Protein AF-A0AAX1U203-F1 (afdb_monomer_lite)

Foldseek 3Di:
DVVLCPVVVVVLQAKKWKDFVVGPVFTQIDHNLCVLLLLLQVLQPGKMWIATPPPRATQFIDNRSHTDDGPPPDDPVPDDPSRVVSRVVSVVSSVVSCVVQPNQHDHDPSSLVRCCVPPNPVSSVVSVVVSVVVVVVVVVVVVVVVVVVVD

Sequence (151 aa):
MEEDFKWLDRYLKTHYTGFVVNNYDVGCHLYLKDINNFIQNVGRYANVIIVRNEDGDTLLNTCGTYIDRIWPEISWGSRTNETMQDANYIANELCKLREEEGYFPDPLPKVKRFMKQVFGQEVVVQNDEFLKCVREEELEEDMQIGRDLSV

Secondary structure (DSSP, 8-state):
-TTTTHHHHHHHTS-EEEEETTEEEEEEEE-GGGHHHHHHHHTTTS-EEEEETTT--EEEEEETTEEEEESS---GGG--HHHHHHHHHHHHHHHHHHHHH-SSPPPPHHHHHHHHHHH-HHHHHHHHHHHHHHHHHHHHHHHHHHHHTT-

Radius of gyration: 17.88 Å; chains: 1; bounding box: 44×27×59 Å

pLDDT: mean 90.41, std 10.57, range [50.5, 98.69]

Structure (mmCIF, N/CA/C/O backbone):
data_AF-A0AAX1U203-F1
#
_entry.id   AF-A0AAX1U203-F1
#
loop_
_atom_site.group_PDB
_atom_site.id
_atom_site.type_symbol
_atom_site.label_atom_id
_atom_site.label_alt_id
_atom_site.label_comp_id
_atom_site.label_asym_id
_atom_site.label_entity_id
_atom_site.label_seq_id
_atom_site.pdbx_PDB_ins_code
_atom_site.Cartn_x
_atom_site.Cartn_y
_atom_site.Cartn_z
_atom_site.occupancy
_atom_site.B_iso_or_equiv
_atom_site.auth_seq_id
_atom_site.auth_comp_id
_atom_site.auth_asym_id
_atom_site.auth_atom_id
_atom_site.pdbx_PDB_model_num
ATOM 1 N N . MET A 1 1 ? 25.461 10.484 -8.673 1.00 50.50 1 MET A N 1
ATOM 2 C CA . MET A 1 1 ? 24.629 10.048 -7.534 1.00 50.50 1 MET A CA 1
ATOM 3 C C . MET A 1 1 ? 23.301 10.791 -7.480 1.00 50.50 1 MET A C 1
ATOM 5 O O . MET A 1 1 ? 22.283 10.131 -7.551 1.00 50.50 1 MET A O 1
ATOM 9 N N . GLU A 1 2 ? 23.265 12.128 -7.405 1.00 52.78 2 GLU A N 1
ATOM 10 C CA . GLU A 1 2 ? 21.989 12.881 -7.334 1.00 52.78 2 GLU A CA 1
ATOM 11 C C . GLU A 1 2 ? 21.264 13.011 -8.695 1.00 52.78 2 GLU A C 1
ATOM 13 O O . GLU A 1 2 ? 20.050 13.176 -8.751 1.00 52.78 2 GLU A O 1
ATOM 18 N N . GLU A 1 3 ? 21.982 12.894 -9.819 1.00 56.94 3 GLU A N 1
ATOM 19 C CA . GLU A 1 3 ? 21.360 12.894 -11.155 1.00 56.94 3 GLU A CA 1
ATOM 20 C C . GLU A 1 3 ? 20.763 11.542 -11.561 1.00 56.94 3 GLU A C 1
ATOM 22 O O . GLU A 1 3 ? 19.813 11.515 -12.345 1.00 56.94 3 GLU A O 1
ATOM 27 N N . ASP A 1 4 ? 21.271 10.446 -10.991 1.00 63.31 4 ASP A N 1
ATOM 28 C CA . ASP A 1 4 ? 20.948 9.077 -11.408 1.00 63.31 4 ASP A CA 1
ATOM 29 C C . ASP A 1 4 ? 19.514 8.675 -11.012 1.00 63.31 4 ASP A C 1
ATOM 31 O O . ASP A 1 4 ? 18.882 7.875 -11.696 1.00 63.31 4 ASP A O 1
ATOM 35 N N . PHE A 1 5 ? 18.948 9.311 -9.979 1.00 77.94 5 PHE A N 1
ATOM 36 C CA . PHE A 1 5 ? 17.595 9.031 -9.478 1.00 77.94 5 PHE A CA 1
ATOM 37 C C . PHE A 1 5 ? 16.528 10.033 -9.936 1.00 77.94 5 PHE A C 1
ATOM 39 O O . PHE A 1 5 ? 15.346 9.828 -9.667 1.00 77.94 5 PHE A O 1
ATOM 46 N N . LYS A 1 6 ? 16.885 11.072 -10.710 1.00 82.56 6 LYS A N 1
ATOM 47 C CA . LYS A 1 6 ? 15.912 12.077 -11.198 1.00 82.56 6 LYS A CA 1
ATOM 48 C C . LYS A 1 6 ? 14.757 11.453 -11.983 1.00 82.56 6 LYS A C 1
ATOM 50 O O . LYS A 1 6 ? 13.681 12.044 -12.080 1.00 82.56 6 LYS A O 1
ATOM 55 N N . TRP A 1 7 ? 14.984 10.308 -12.624 1.00 87.69 7 TRP A N 1
ATOM 56 C CA . TRP A 1 7 ? 13.925 9.591 -13.326 1.00 87.69 7 TRP A CA 1
ATOM 57 C C . TRP A 1 7 ? 13.026 8.809 -12.361 1.00 87.69 7 TRP A C 1
ATOM 59 O O . TRP A 1 7 ? 11.820 8.825 -12.575 1.00 87.69 7 TRP A O 1
ATOM 69 N N . LEU A 1 8 ? 13.570 8.221 -11.289 1.00 88.62 8 LEU A N 1
ATOM 70 C CA . LEU A 1 8 ? 12.801 7.544 -10.240 1.00 88.62 8 LEU A CA 1
ATOM 71 C C . LEU A 1 8 ? 11.948 8.527 -9.444 1.00 88.62 8 LEU A C 1
ATOM 73 O O . LEU A 1 8 ? 10.781 8.255 -9.187 1.00 88.62 8 LEU A O 1
ATOM 77 N N . ASP A 1 9 ? 12.463 9.724 -9.172 1.00 89.44 9 ASP A N 1
ATOM 78 C CA . ASP A 1 9 ? 11.661 10.819 -8.623 1.00 89.44 9 ASP A CA 1
ATOM 79 C C . ASP A 1 9 ? 10.446 11.137 -9.504 1.00 89.44 9 ASP A C 1
ATOM 81 O O . ASP A 1 9 ? 9.341 11.365 -9.010 1.00 89.44 9 ASP A O 1
ATOM 85 N N . ARG A 1 10 ? 10.637 11.178 -10.830 1.00 88.75 10 ARG A N 1
ATOM 86 C CA . ARG A 1 10 ? 9.541 11.414 -11.783 1.00 88.75 10 ARG A CA 1
ATOM 87 C C . ARG A 1 10 ? 8.585 10.229 -11.840 1.00 88.75 10 ARG A C 1
ATOM 89 O O . ARG A 1 10 ? 7.382 10.448 -11.819 1.00 88.75 10 ARG A O 1
ATOM 96 N N . TYR A 1 11 ? 9.122 9.014 -11.870 1.00 88.12 11 TYR A N 1
ATOM 97 C CA . TYR A 1 11 ? 8.372 7.761 -11.840 1.00 88.12 11 TYR A CA 1
ATOM 98 C C . TYR A 1 11 ? 7.464 7.686 -10.605 1.00 88.12 11 TYR A C 1
ATOM 100 O O . TYR A 1 11 ? 6.292 7.317 -10.704 1.00 88.12 11 TYR A O 1
ATOM 108 N N . LEU A 1 12 ? 7.975 8.112 -9.446 1.00 92.50 12 LEU A N 1
ATOM 109 C CA . LEU A 1 12 ? 7.241 8.088 -8.189 1.00 92.50 12 LEU A CA 1
ATOM 110 C C . LEU A 1 12 ? 6.186 9.201 -8.076 1.00 92.50 12 LEU A C 1
ATOM 112 O O . LEU A 1 12 ? 5.140 8.983 -7.465 1.00 92.50 12 LEU A O 1
ATOM 116 N N . LYS A 1 13 ? 6.400 10.355 -8.724 1.00 89.12 13 LYS A N 1
ATOM 117 C CA . LYS A 1 13 ? 5.474 11.510 -8.784 1.00 89.12 13 LYS A CA 1
ATOM 118 C C . LYS A 1 13 ? 4.293 11.320 -9.752 1.00 89.12 13 LYS A C 1
ATOM 120 O O . LYS A 1 13 ? 3.779 12.291 -10.307 1.00 89.12 13 LYS A O 1
ATOM 125 N N . THR A 1 14 ? 3.855 10.082 -9.947 1.00 91.12 14 THR A N 1
ATOM 126 C CA . THR A 1 14 ? 2.730 9.723 -10.819 1.00 91.12 14 THR A CA 1
ATOM 127 C C . THR A 1 14 ? 1.472 9.430 -9.998 1.00 91.12 14 THR A C 1
ATOM 129 O O . THR A 1 14 ? 1.432 9.628 -8.778 1.00 91.12 14 THR A O 1
ATOM 132 N N . HIS A 1 15 ? 0.411 9.005 -10.680 1.00 95.56 15 HIS A N 1
ATOM 133 C CA . HIS A 1 15 ? -0.826 8.570 -10.046 1.00 95.56 15 HIS A CA 1
ATOM 134 C C . HIS A 1 15 ? -0.893 7.047 -10.022 1.00 95.56 15 HIS A C 1
ATOM 136 O O . HIS A 1 15 ? -0.544 6.384 -11.000 1.00 95.56 15 HIS A O 1
ATOM 142 N N . TYR A 1 16 ? -1.440 6.517 -8.939 1.00 97.75 16 TYR A N 1
ATOM 143 C CA . TYR A 1 16 ? -1.603 5.089 -8.728 1.00 97.75 16 TYR A CA 1
ATOM 144 C C . TYR A 1 16 ? -3.062 4.743 -8.472 1.00 97.75 16 TYR A C 1
ATOM 146 O O . TYR A 1 16 ? -3.882 5.603 -8.124 1.00 97.75 16 TYR A O 1
ATOM 154 N N . THR A 1 17 ? -3.366 3.460 -8.595 1.00 98.19 17 THR A N 1
ATOM 155 C CA . THR A 1 17 ? -4.604 2.879 -8.098 1.00 98.19 17 THR A CA 1
ATOM 156 C C . THR A 1 17 ? -4.280 1.675 -7.221 1.00 98.19 17 THR A C 1
ATOM 158 O O . THR A 1 17 ? -3.558 0.769 -7.633 1.00 98.19 17 THR A O 1
ATOM 161 N N . GLY A 1 18 ? -4.784 1.696 -5.989 1.00 98.31 18 GLY A N 1
ATOM 162 C CA . GLY A 1 18 ? -4.712 0.581 -5.053 1.00 98.31 18 GLY A CA 1
ATOM 163 C C . GLY A 1 18 ? -5.933 -0.323 -5.188 1.00 98.31 18 GLY A C 1
ATOM 164 O O . GLY A 1 18 ? -7.064 0.168 -5.213 1.00 98.31 18 GLY A O 1
ATOM 165 N N . PHE A 1 19 ? -5.706 -1.631 -5.231 1.00 98.38 19 PHE A N 1
ATOM 166 C CA . PHE A 1 19 ? -6.741 -2.661 -5.312 1.00 98.38 19 PHE A CA 1
ATOM 167 C C . PHE A 1 19 ? -6.551 -3.704 -4.217 1.00 98.38 19 PHE A C 1
ATOM 169 O O . PHE A 1 19 ? -5.437 -3.912 -3.733 1.00 98.38 19 PHE A O 1
ATOM 176 N N . VAL A 1 20 ? -7.631 -4.405 -3.876 1.00 98.12 20 VAL A N 1
ATOM 177 C CA . VAL A 1 20 ? -7.529 -5.667 -3.139 1.00 98.12 20 VAL A CA 1
ATOM 178 C C . VAL A 1 20 ? -7.163 -6.767 -4.130 1.00 98.12 20 VAL A C 1
ATOM 180 O O . VAL A 1 20 ? -7.731 -6.854 -5.217 1.00 98.12 20 VAL A O 1
ATOM 183 N N . VAL A 1 21 ? -6.200 -7.614 -3.774 1.00 95.19 21 VAL A N 1
ATOM 184 C CA . VAL A 1 21 ? -5.790 -8.742 -4.619 1.00 95.19 21 VAL A CA 1
ATOM 185 C C . VAL A 1 21 ? -7.003 -9.639 -4.890 1.00 95.19 21 VAL A C 1
ATOM 187 O O . VAL A 1 21 ? -7.729 -10.006 -3.968 1.00 95.19 21 VAL A O 1
ATOM 190 N N . ASN A 1 22 ? -7.214 -9.994 -6.161 1.00 89.88 22 ASN A N 1
ATOM 191 C CA . ASN A 1 22 ? -8.391 -10.716 -6.671 1.00 89.88 22 ASN A CA 1
ATOM 192 C C . ASN A 1 22 ? -9.723 -9.934 -6.658 1.00 89.88 22 ASN A C 1
ATOM 194 O O . ASN A 1 22 ? -10.761 -10.522 -6.956 1.00 89.88 22 ASN A O 1
ATOM 198 N N . ASN A 1 23 ? -9.715 -8.627 -6.373 1.00 91.69 23 ASN A N 1
ATOM 199 C CA . ASN A 1 23 ? -10.868 -7.739 -6.544 1.00 91.69 23 ASN A CA 1
ATOM 200 C C . ASN A 1 23 ? -10.429 -6.414 -7.192 1.00 91.69 23 ASN A C 1
ATOM 202 O O . ASN A 1 23 ? -10.089 -5.442 -6.514 1.00 91.69 23 ASN A O 1
ATOM 206 N N . TYR A 1 24 ? -10.436 -6.405 -8.526 1.00 90.19 24 TYR A N 1
ATOM 207 C CA . TYR A 1 24 ? -9.957 -5.292 -9.353 1.00 90.19 24 TYR A CA 1
ATOM 208 C C . TYR A 1 24 ? -11.080 -4.379 -9.871 1.00 90.19 24 TYR A C 1
ATOM 210 O O . TYR A 1 24 ? -10.802 -3.403 -10.564 1.00 90.19 24 TYR A O 1
ATOM 218 N N . ASP A 1 25 ? -12.339 -4.667 -9.527 1.00 90.88 25 ASP A N 1
ATOM 219 C CA . ASP A 1 25 ? -13.503 -3.898 -9.995 1.00 90.88 25 ASP A CA 1
ATOM 220 C C . ASP A 1 25 ? -13.629 -2.541 -9.287 1.00 90.88 25 ASP A C 1
ATOM 222 O O . ASP A 1 25 ? -14.226 -1.597 -9.809 1.00 90.88 25 ASP A O 1
ATOM 226 N N . VAL A 1 26 ? -13.057 -2.433 -8.086 1.00 94.12 26 VAL A N 1
ATOM 227 C CA . VAL A 1 26 ? -13.064 -1.219 -7.271 1.00 94.12 26 VAL A CA 1
ATOM 228 C C . VAL A 1 26 ? -11.624 -0.830 -6.973 1.00 94.12 26 VAL A C 1
ATOM 230 O O . VAL A 1 26 ? -10.889 -1.591 -6.351 1.00 94.12 26 VAL A O 1
ATOM 233 N N . GLY A 1 27 ? -11.230 0.370 -7.398 1.00 96.88 27 GLY A N 1
ATOM 234 C CA . GLY A 1 27 ? -9.897 0.926 -7.170 1.00 96.88 27 GLY A CA 1
ATOM 235 C C . GLY A 1 27 ? -9.923 2.171 -6.284 1.00 96.88 27 GLY A C 1
ATOM 236 O O . GLY A 1 27 ? -10.840 2.992 -6.363 1.00 96.88 27 GLY A O 1
ATOM 237 N N . CYS A 1 28 ? -8.898 2.346 -5.451 1.00 98.38 28 CYS A N 1
ATOM 238 C CA . CYS A 1 28 ? -8.655 3.585 -4.716 1.00 98.38 28 CYS A CA 1
ATOM 239 C C . CYS A 1 28 ? -7.596 4.410 -5.442 1.00 98.38 28 CYS A C 1
ATOM 241 O O . CYS A 1 28 ? -6.480 3.942 -5.625 1.00 98.38 28 CYS A O 1
ATOM 243 N N . HIS A 1 29 ? -7.909 5.644 -5.828 1.00 98.12 29 HIS A N 1
ATOM 244 C CA . HIS A 1 29 ? -6.919 6.534 -6.431 1.00 98.12 29 HIS A CA 1
ATOM 245 C C . HIS A 1 29 ? -5.906 7.038 -5.388 1.00 98.12 29 HIS A C 1
ATOM 247 O O . HIS A 1 29 ? -6.296 7.623 -4.367 1.00 98.12 29 HIS A O 1
ATOM 253 N N . LEU A 1 30 ? -4.611 6.870 -5.654 1.00 98.25 30 LEU A N 1
ATOM 254 C CA . LEU A 1 30 ? -3.516 7.153 -4.723 1.00 98.25 30 LEU A CA 1
ATOM 255 C C . LEU A 1 30 ? -2.435 8.034 -5.366 1.00 98.25 30 LEU A C 1
ATOM 257 O O . LEU A 1 30 ? -2.113 7.899 -6.544 1.00 98.25 30 LEU A O 1
ATOM 261 N N . TYR A 1 31 ? -1.843 8.901 -4.553 1.00 96.81 31 TYR A N 1
ATOM 262 C CA . TYR A 1 31 ? -0.511 9.462 -4.762 1.00 96.81 31 TYR A CA 1
ATOM 263 C C . TYR A 1 31 ? 0.491 8.676 -3.914 1.00 96.81 31 TYR A C 1
ATOM 265 O O . TYR A 1 31 ? 0.087 8.003 -2.967 1.00 96.81 31 TYR A O 1
ATOM 273 N N . LEU A 1 32 ? 1.792 8.826 -4.194 1.00 96.06 32 LEU A N 1
ATOM 274 C CA . LEU A 1 32 ? 2.867 8.196 -3.414 1.00 96.06 32 LEU A CA 1
ATOM 275 C C . LEU A 1 32 ? 2.662 8.356 -1.900 1.00 96.06 32 LEU A C 1
ATOM 277 O O . LEU A 1 32 ? 2.661 7.372 -1.173 1.00 96.06 32 LEU A O 1
ATOM 281 N N . LYS A 1 33 ? 2.381 9.582 -1.443 1.00 96.06 33 LYS A N 1
ATOM 282 C CA . LYS A 1 33 ? 2.160 9.895 -0.023 1.00 96.06 33 LYS A CA 1
ATOM 283 C C . LYS A 1 33 ? 0.984 9.159 0.626 1.00 96.06 33 LYS A C 1
ATOM 285 O O . LYS A 1 33 ? 0.940 9.059 1.835 1.00 96.06 33 LYS A O 1
ATOM 290 N N . ASP A 1 34 ? 0.018 8.673 -0.154 1.00 97.94 34 ASP A N 1
ATOM 291 C CA . ASP A 1 34 ? -1.154 7.976 0.386 1.00 97.94 34 ASP A CA 1
ATOM 292 C C . ASP A 1 34 ? -0.920 6.462 0.511 1.00 97.94 34 ASP A C 1
ATOM 294 O O . ASP A 1 34 ? -1.779 5.749 1.033 1.00 97.94 34 ASP A O 1
ATOM 298 N N . ILE A 1 35 ? 0.195 5.954 -0.030 1.00 97.94 35 ILE A N 1
ATOM 299 C CA . ILE A 1 35 ? 0.450 4.519 -0.158 1.00 97.94 35 ILE A CA 1
ATOM 300 C C . ILE A 1 35 ? 0.556 3.859 1.210 1.00 97.94 35 ILE A C 1
ATOM 302 O O . ILE A 1 35 ? -0.114 2.850 1.430 1.00 97.94 35 ILE A O 1
ATOM 306 N N . ASN A 1 36 ? 1.338 4.418 2.138 1.00 98.25 36 ASN A N 1
ATOM 307 C CA . ASN A 1 36 ? 1.451 3.824 3.465 1.00 98.25 36 ASN A CA 1
ATOM 308 C C . ASN A 1 36 ? 0.092 3.842 4.186 1.00 98.25 36 ASN A C 1
ATOM 310 O O . ASN A 1 36 ? -0.358 2.785 4.620 1.00 98.25 36 ASN A O 1
ATOM 314 N N . ASN A 1 37 ? -0.634 4.967 4.188 1.00 98.50 37 ASN A N 1
ATOM 315 C CA . ASN A 1 37 ? -2.001 5.030 4.716 1.00 98.50 37 ASN A CA 1
ATOM 316 C C . ASN A 1 37 ? -2.933 3.939 4.153 1.00 98.50 37 ASN A C 1
ATOM 318 O O . ASN A 1 37 ? -3.655 3.284 4.911 1.00 98.50 37 ASN A O 1
ATOM 322 N N . PHE A 1 38 ? -2.904 3.723 2.833 1.00 98.69 38 PHE A N 1
ATOM 323 C CA . PHE A 1 38 ? -3.698 2.690 2.169 1.00 98.69 38 PHE A CA 1
ATOM 324 C C . PHE A 1 38 ? -3.273 1.282 2.601 1.00 98.69 38 PHE A C 1
ATOM 326 O O . PHE A 1 38 ? -4.131 0.490 2.986 1.00 98.69 38 PHE A O 1
ATOM 333 N N . ILE A 1 39 ? -1.970 0.977 2.602 1.00 98.31 39 ILE A N 1
ATOM 334 C CA . ILE A 1 39 ? -1.442 -0.324 3.037 1.00 98.31 39 ILE A CA 1
ATOM 335 C C . ILE A 1 39 ? -1.793 -0.586 4.502 1.00 98.31 39 ILE A C 1
ATOM 337 O O . ILE A 1 39 ? -2.292 -1.659 4.814 1.00 98.31 39 ILE A O 1
ATOM 341 N N . GLN A 1 40 ? -1.588 0.369 5.409 1.00 98.31 40 GLN A N 1
ATOM 342 C CA . GLN A 1 40 ? -1.836 0.122 6.829 1.00 98.31 40 GLN A CA 1
ATOM 343 C C . GLN A 1 40 ? -3.323 -0.083 7.139 1.00 98.31 40 GLN A C 1
ATOM 345 O O . GLN A 1 40 ? -3.648 -0.845 8.043 1.00 98.31 40 GLN A O 1
ATOM 350 N N . ASN A 1 41 ? -4.236 0.559 6.402 1.00 98.50 41 ASN A N 1
ATOM 351 C CA . ASN A 1 41 ? -5.675 0.457 6.669 1.00 98.50 41 ASN A CA 1
ATOM 352 C C . ASN A 1 41 ? -6.375 -0.649 5.877 1.00 98.50 41 ASN A C 1
ATOM 354 O O . ASN A 1 41 ? -7.147 -1.417 6.442 1.00 98.50 41 ASN A O 1
ATOM 358 N N . VAL A 1 42 ? -6.101 -0.767 4.579 1.00 98.44 42 VAL A N 1
ATOM 359 C CA . VAL A 1 42 ? -6.694 -1.809 3.726 1.00 98.44 42 VAL A CA 1
ATOM 360 C C . VAL A 1 42 ? -5.939 -3.127 3.888 1.00 98.44 42 VAL A C 1
ATOM 362 O O . VAL A 1 42 ? -6.565 -4.178 4.026 1.00 98.44 42 VAL A O 1
ATOM 365 N N . GLY A 1 43 ? -4.606 -3.059 3.959 1.00 97.81 43 GLY A N 1
ATOM 366 C CA . GLY A 1 43 ? -3.717 -4.206 4.158 1.00 97.81 43 GLY A CA 1
ATOM 367 C C . GLY A 1 43 ? -3.994 -4.986 5.442 1.00 97.81 43 GLY A C 1
ATOM 368 O O . GLY A 1 43 ? -3.756 -6.186 5.506 1.00 97.81 43 GLY A O 1
ATOM 369 N N . ARG A 1 44 ? -4.568 -4.340 6.464 1.00 96.69 44 ARG A N 1
ATOM 370 C CA . ARG A 1 44 ? -4.983 -5.005 7.710 1.00 96.69 44 ARG A CA 1
ATOM 371 C C . ARG A 1 44 ? -6.037 -6.095 7.483 1.00 96.69 44 ARG A C 1
ATOM 373 O O . ARG A 1 44 ? -6.102 -7.039 8.264 1.00 96.69 44 ARG A O 1
ATOM 380 N N . TYR A 1 45 ? -6.834 -5.977 6.420 1.00 97.62 45 TYR A N 1
ATOM 381 C CA . TYR A 1 45 ? -7.966 -6.867 6.142 1.00 97.62 45 TYR A CA 1
ATOM 382 C C . TYR A 1 45 ? -7.799 -7.698 4.870 1.00 97.62 45 TYR A C 1
ATOM 384 O O . TYR A 1 45 ? -8.502 -8.694 4.701 1.00 97.62 45 TYR A O 1
ATOM 392 N N . ALA A 1 46 ? -6.897 -7.313 3.966 1.00 97.56 46 ALA A N 1
ATOM 393 C CA . ALA A 1 46 ? -6.633 -8.058 2.742 1.00 97.56 46 ALA A CA 1
ATOM 394 C C . ALA A 1 46 ? -5.256 -7.731 2.161 1.00 97.56 46 ALA A C 1
ATOM 396 O O . ALA A 1 46 ? -4.710 -6.664 2.401 1.00 97.56 46 ALA A O 1
ATOM 397 N N . ASN A 1 47 ? -4.730 -8.607 1.309 1.00 98.38 47 ASN A N 1
ATOM 398 C CA . ASN A 1 47 ? -3.565 -8.271 0.493 1.00 98.38 47 ASN A CA 1
ATOM 399 C C . ASN A 1 47 ? -3.946 -7.204 -0.536 1.00 98.38 47 ASN A C 1
ATOM 401 O O . ASN A 1 47 ? -5.019 -7.283 -1.147 1.00 98.38 47 ASN A O 1
ATOM 405 N N . VAL A 1 48 ? -3.057 -6.240 -0.764 1.00 98.25 48 VAL A N 1
ATOM 406 C CA . VAL A 1 48 ? -3.274 -5.171 -1.738 1.00 98.25 48 VAL A CA 1
ATOM 407 C C . VAL A 1 48 ? -2.197 -5.146 -2.810 1.00 98.25 48 VAL A C 1
ATOM 409 O O . VAL A 1 48 ? -1.096 -5.669 -2.647 1.00 98.25 48 VAL A O 1
ATOM 412 N N . ILE A 1 49 ? -2.538 -4.524 -3.929 1.00 97.81 49 ILE A N 1
ATOM 413 C CA . ILE A 1 49 ? -1.635 -4.255 -5.043 1.00 97.81 49 ILE A CA 1
ATOM 414 C C . ILE A 1 49 ? -1.802 -2.805 -5.472 1.00 97.81 49 ILE A C 1
ATOM 416 O O . ILE A 1 49 ? -2.916 -2.279 -5.492 1.00 97.81 49 ILE A O 1
ATOM 420 N N . ILE A 1 50 ? -0.687 -2.150 -5.774 1.00 97.88 50 ILE A N 1
ATOM 421 C CA . ILE A 1 50 ? -0.651 -0.750 -6.183 1.00 97.88 50 ILE A CA 1
ATOM 422 C C . ILE A 1 50 ? -0.090 -0.695 -7.590 1.00 97.88 50 ILE A C 1
ATOM 424 O O . ILE A 1 50 ? 1.035 -1.126 -7.842 1.00 97.88 50 ILE A O 1
ATOM 428 N N . VAL A 1 51 ? -0.895 -0.161 -8.498 1.00 96.62 51 VAL A N 1
ATOM 429 C CA . VAL A 1 51 ? -0.619 -0.145 -9.932 1.00 96.62 51 VAL A CA 1
ATOM 430 C C . VAL A 1 51 ? -0.478 1.296 -10.400 1.00 96.62 51 VAL A C 1
ATOM 432 O O . VAL A 1 51 ? -1.250 2.163 -9.985 1.00 96.62 51 VAL A O 1
ATOM 435 N N . ARG A 1 52 ? 0.514 1.570 -11.246 1.00 95.19 52 ARG A N 1
ATOM 436 C CA . ARG A 1 52 ? 0.704 2.868 -11.894 1.00 95.19 52 ARG A CA 1
ATOM 437 C C . ARG A 1 52 ? -0.353 3.078 -12.963 1.00 95.19 52 ARG A C 1
ATOM 439 O O . ARG A 1 52 ? -0.594 2.213 -13.797 1.00 95.19 52 ARG A O 1
ATOM 446 N N . ASN A 1 53 ? -0.969 4.256 -12.965 1.00 93.31 53 ASN A N 1
ATOM 447 C CA . ASN A 1 53 ? -2.048 4.560 -13.906 1.00 93.31 53 ASN A CA 1
ATOM 448 C C . ASN A 1 53 ? -1.544 4.857 -15.326 1.00 93.31 53 ASN A C 1
ATOM 450 O O . ASN A 1 53 ? -2.334 4.807 -16.262 1.00 93.31 53 ASN A O 1
ATOM 454 N N . GLU A 1 54 ? -0.270 5.223 -15.486 1.00 89.31 54 GLU A N 1
ATOM 455 C CA . GLU A 1 54 ? 0.291 5.631 -16.783 1.00 89.31 54 GLU A CA 1
ATOM 456 C C . GLU A 1 54 ? 0.484 4.454 -17.743 1.00 89.31 54 GLU A C 1
ATOM 458 O O . GLU A 1 54 ? 0.196 4.580 -18.931 1.00 89.31 54 GLU A O 1
ATOM 463 N N . ASP A 1 55 ? 0.956 3.321 -17.229 1.00 88.69 55 ASP A N 1
ATOM 464 C CA . ASP A 1 55 ? 1.330 2.137 -18.008 1.00 88.69 55 ASP A CA 1
ATOM 465 C C . ASP A 1 55 ? 0.700 0.837 -17.490 1.00 88.69 55 ASP A C 1
ATOM 467 O O . ASP A 1 55 ? 0.749 -0.178 -18.181 1.00 88.69 55 ASP A O 1
ATOM 471 N N . GLY A 1 56 ? 0.052 0.858 -16.322 1.00 89.38 56 GLY A N 1
ATOM 472 C CA . GLY A 1 56 ? -0.507 -0.341 -15.703 1.00 89.38 56 GLY A CA 1
ATOM 473 C C . GLY A 1 56 ? 0.536 -1.200 -14.986 1.00 89.38 56 GLY A C 1
ATOM 474 O O . GLY A 1 56 ? 0.211 -2.319 -14.585 1.00 89.38 56 GLY A O 1
ATOM 475 N N . ASP A 1 57 ? 1.762 -0.703 -14.798 1.00 90.50 57 ASP A N 1
ATOM 476 C CA . ASP A 1 57 ? 2.810 -1.449 -14.107 1.00 90.50 57 ASP A CA 1
ATOM 477 C C . ASP A 1 57 ? 2.519 -1.558 -12.608 1.00 90.50 57 ASP A C 1
ATOM 479 O O . ASP A 1 57 ? 2.142 -0.593 -11.936 1.00 90.50 57 ASP A O 1
ATOM 483 N N . THR A 1 58 ? 2.755 -2.742 -12.048 1.00 94.19 58 THR A N 1
ATOM 484 C CA . THR A 1 58 ? 2.656 -2.952 -10.601 1.00 94.19 58 THR A CA 1
ATOM 485 C C . THR A 1 58 ? 3.838 -2.287 -9.908 1.00 94.19 58 THR A C 1
ATOM 487 O O . THR A 1 58 ? 4.974 -2.717 -10.090 1.00 94.19 58 THR A O 1
ATOM 490 N N . LEU A 1 59 ? 3.570 -1.271 -9.082 1.00 95.75 59 LEU A N 1
ATOM 491 C CA . LEU A 1 59 ? 4.577 -0.660 -8.215 1.00 95.75 59 LEU A CA 1
ATOM 492 C C . LEU A 1 59 ? 4.961 -1.620 -7.089 1.00 95.75 59 LEU A C 1
ATOM 494 O O . LEU A 1 59 ? 6.142 -1.809 -6.811 1.00 95.75 59 LEU A O 1
ATOM 498 N N . LEU A 1 60 ? 3.961 -2.178 -6.405 1.00 96.06 60 LEU A N 1
ATOM 499 C CA . LEU A 1 60 ? 4.165 -3.116 -5.308 1.00 96.06 60 LEU A CA 1
ATOM 500 C C . LEU A 1 60 ? 2.924 -3.965 -5.041 1.00 96.06 60 LEU A C 1
ATOM 502 O O . LEU A 1 60 ? 1.807 -3.599 -5.418 1.00 96.06 60 LEU A O 1
ATOM 506 N N . ASN A 1 61 ? 3.122 -5.058 -4.312 1.00 95.38 61 ASN A N 1
ATOM 507 C CA . ASN A 1 61 ? 2.061 -5.825 -3.671 1.00 95.38 61 ASN A CA 1
ATOM 508 C C . ASN A 1 61 ? 2.377 -6.065 -2.185 1.00 95.38 61 ASN A C 1
ATOM 510 O O . ASN A 1 61 ? 3.492 -5.813 -1.714 1.00 95.38 61 ASN A O 1
ATOM 514 N N . THR A 1 62 ? 1.386 -6.545 -1.439 1.00 97.25 62 THR A N 1
ATOM 515 C CA . THR A 1 62 ? 1.529 -6.795 -0.004 1.00 97.25 62 THR A CA 1
ATOM 516 C C . THR A 1 62 ? 1.075 -8.190 0.409 1.00 97.25 62 THR A C 1
ATOM 518 O O . THR A 1 62 ? 0.229 -8.817 -0.233 1.00 97.25 62 THR A O 1
ATOM 521 N N . CYS A 1 63 ? 1.617 -8.640 1.538 1.00 96.69 63 CYS A N 1
ATOM 522 C CA . CYS A 1 63 ? 1.032 -9.665 2.389 1.00 96.69 63 CYS A CA 1
ATOM 523 C C . CYS A 1 63 ? 0.532 -8.969 3.662 1.00 96.69 63 CYS A C 1
ATOM 525 O O . CYS A 1 63 ? 1.318 -8.549 4.514 1.00 96.69 63 CYS A O 1
ATOM 527 N N . GLY A 1 64 ? -0.779 -8.760 3.749 1.00 96.69 64 GLY A N 1
ATOM 528 C CA . GLY A 1 64 ? -1.388 -7.888 4.743 1.00 96.69 64 GLY A CA 1
ATOM 529 C C . GLY A 1 64 ? -0.849 -6.453 4.658 1.00 96.69 64 GLY A C 1
ATOM 530 O O . GLY A 1 64 ? -0.878 -5.825 3.596 1.00 96.69 64 GLY A O 1
ATOM 531 N N . THR A 1 65 ? -0.319 -5.942 5.773 1.00 96.56 65 THR A N 1
ATOM 532 C CA . THR A 1 65 ? 0.296 -4.605 5.883 1.00 96.56 65 THR A CA 1
ATOM 533 C C . THR A 1 65 ? 1.786 -4.567 5.512 1.00 96.56 65 THR A C 1
ATOM 535 O O . THR A 1 65 ? 2.405 -3.501 5.564 1.00 96.56 65 THR A O 1
ATOM 538 N N . TYR A 1 66 ? 2.380 -5.705 5.134 1.00 95.12 66 TYR A N 1
ATOM 539 C CA . TYR A 1 66 ? 3.795 -5.808 4.775 1.00 95.12 66 TYR A CA 1
ATOM 540 C C . TYR A 1 66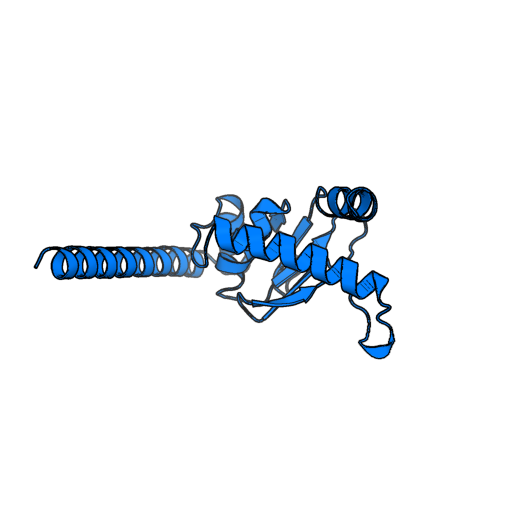 ? 3.981 -5.822 3.261 1.00 95.12 66 TYR A C 1
ATOM 542 O O . TYR A 1 66 ? 3.315 -6.580 2.559 1.00 95.12 66 TYR A O 1
ATOM 550 N N . ILE A 1 67 ? 4.914 -5.016 2.756 1.00 94.62 67 ILE A N 1
ATOM 551 C CA . ILE A 1 67 ? 5.293 -5.040 1.339 1.00 94.62 67 ILE A CA 1
ATOM 552 C C . ILE A 1 67 ? 5.996 -6.370 1.042 1.00 94.62 67 ILE A C 1
ATOM 554 O O . ILE A 1 67 ? 6.979 -6.703 1.701 1.00 94.62 67 ILE A O 1
ATOM 558 N N . ASP A 1 68 ? 5.482 -7.117 0.064 1.00 92.81 68 ASP A N 1
ATOM 559 C CA . ASP A 1 68 ? 6.017 -8.423 -0.347 1.00 92.81 68 ASP A CA 1
ATOM 560 C C . ASP A 1 68 ? 6.961 -8.262 -1.548 1.00 92.81 68 ASP A C 1
ATOM 562 O O . ASP A 1 68 ? 8.135 -8.635 -1.500 1.00 92.81 68 ASP A O 1
ATOM 566 N N . ARG A 1 69 ? 6.483 -7.619 -2.617 1.00 90.75 69 ARG A N 1
ATOM 567 C CA . ARG A 1 69 ? 7.259 -7.354 -3.833 1.00 90.75 69 ARG A CA 1
ATOM 568 C C . ARG A 1 69 ? 7.146 -5.893 -4.229 1.00 90.75 69 ARG A C 1
ATOM 570 O O . ARG A 1 69 ? 6.079 -5.294 -4.141 1.00 90.75 69 ARG A O 1
ATOM 577 N N . ILE A 1 70 ? 8.261 -5.353 -4.708 1.00 92.38 70 ILE A N 1
ATOM 578 C CA . ILE A 1 70 ? 8.386 -4.007 -5.271 1.00 92.38 70 ILE A CA 1
ATOM 579 C C . ILE A 1 70 ? 8.868 -4.152 -6.711 1.00 92.38 70 ILE A C 1
ATOM 581 O O . ILE A 1 70 ? 9.642 -5.065 -7.025 1.00 92.38 70 ILE A O 1
ATOM 585 N N . TRP A 1 71 ? 8.400 -3.250 -7.565 1.00 90.94 71 TRP A N 1
ATOM 586 C CA . TRP A 1 71 ? 8.860 -3.077 -8.931 1.00 90.94 71 TRP A CA 1
ATOM 587 C C . TRP A 1 71 ? 10.401 -3.000 -9.010 1.00 90.94 71 TRP A C 1
ATOM 589 O O . TRP A 1 71 ? 11.034 -2.407 -8.134 1.00 90.94 71 TRP A O 1
ATOM 599 N N . PRO A 1 72 ? 11.022 -3.552 -10.066 1.00 83.00 72 PRO A N 1
ATOM 600 C CA . PRO A 1 72 ? 10.388 -4.304 -11.149 1.00 83.00 72 PRO A CA 1
ATOM 601 C C . PRO A 1 72 ? 10.017 -5.735 -10.728 1.00 83.00 72 PRO A C 1
ATOM 603 O O . PRO A 1 72 ? 10.757 -6.407 -10.001 1.00 83.00 72 PRO A O 1
ATOM 606 N N . GLU A 1 73 ? 8.871 -6.229 -11.213 1.00 78.56 73 GLU A N 1
ATOM 607 C CA . GLU A 1 73 ? 8.385 -7.596 -10.956 1.00 78.56 73 GLU A CA 1
ATOM 608 C C . GLU A 1 73 ? 9.122 -8.618 -11.843 1.00 78.56 73 GLU A C 1
ATOM 610 O O . GLU A 1 73 ? 8.560 -9.289 -12.704 1.00 78.56 73 GLU A O 1
ATOM 615 N N . ILE A 1 74 ? 10.437 -8.702 -11.649 1.00 77.62 74 ILE A N 1
ATOM 616 C CA . ILE A 1 74 ? 11.340 -9.587 -12.388 1.00 77.62 74 ILE A CA 1
ATOM 617 C C . ILE A 1 74 ? 11.880 -10.702 -11.495 1.00 77.62 74 ILE A C 1
ATOM 619 O O . ILE A 1 74 ? 12.087 -10.527 -10.289 1.00 77.62 74 ILE A O 1
ATOM 623 N N . SER A 1 75 ? 12.139 -11.857 -12.116 1.00 73.38 75 SER A N 1
ATOM 624 C CA . SER A 1 75 ? 12.716 -13.019 -11.439 1.00 73.38 75 SER A CA 1
ATOM 625 C C . SER A 1 75 ? 14.079 -12.683 -10.825 1.00 73.38 75 SER A C 1
ATOM 627 O O . SER A 1 75 ? 14.809 -11.840 -11.348 1.00 73.38 75 SER A O 1
ATOM 629 N N . TRP A 1 76 ? 14.456 -13.369 -9.742 1.00 65.94 76 TRP A N 1
ATO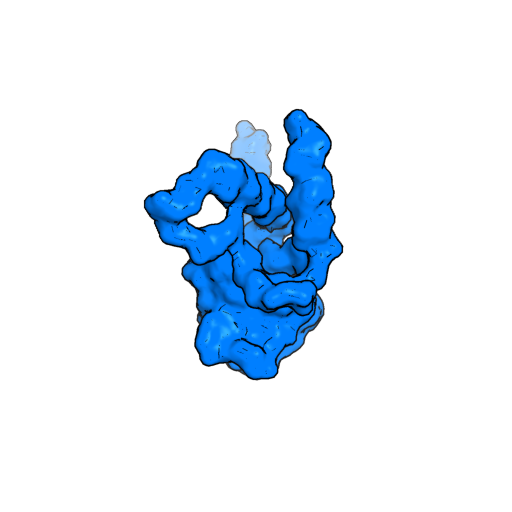M 630 C CA . TRP A 1 76 ? 15.723 -13.103 -9.049 1.00 65.94 76 TRP A CA 1
ATOM 631 C C . TRP A 1 76 ? 16.942 -13.228 -9.978 1.00 65.94 76 TRP A C 1
ATOM 633 O O . TRP A 1 76 ? 17.820 -12.374 -9.950 1.00 65.94 76 TRP A O 1
ATOM 643 N N . GLY A 1 77 ? 16.954 -14.224 -10.872 1.00 74.00 77 GLY A N 1
ATOM 644 C CA . GLY A 1 77 ? 18.028 -14.411 -11.857 1.00 74.00 77 GLY A CA 1
ATOM 645 C C . GLY A 1 77 ? 18.043 -13.383 -12.996 1.00 74.00 77 GLY A C 1
ATOM 646 O O . GLY A 1 77 ? 19.004 -13.339 -13.758 1.00 74.00 77 GLY A O 1
ATOM 647 N N . SER A 1 78 ? 16.995 -12.567 -13.124 1.00 79.44 78 SER A N 1
ATOM 648 C CA . SER A 1 78 ? 16.881 -11.502 -14.130 1.00 79.44 78 SER A CA 1
ATOM 649 C C . SER A 1 78 ? 17.220 -10.117 -13.574 1.00 79.44 78 SER A C 1
ATOM 651 O O . SER A 1 78 ? 17.257 -9.158 -14.340 1.00 79.44 78 SER A O 1
ATOM 653 N N . ARG A 1 79 ? 17.450 -9.994 -12.259 1.00 80.75 79 ARG A N 1
ATOM 654 C CA . ARG A 1 79 ? 17.797 -8.722 -11.621 1.00 80.75 79 ARG A CA 1
ATOM 655 C C . ARG A 1 79 ? 19.232 -8.334 -11.964 1.00 80.75 79 ARG A C 1
ATOM 657 O O . ARG A 1 79 ? 20.177 -9.052 -11.648 1.00 80.75 79 ARG A O 1
ATOM 664 N N . THR A 1 80 ? 19.391 -7.178 -12.594 1.00 86.94 80 THR A N 1
ATOM 665 C CA . THR A 1 80 ? 20.684 -6.503 -12.741 1.00 86.94 80 THR A CA 1
ATOM 666 C C . THR A 1 80 ? 20.956 -5.632 -11.513 1.00 86.94 80 THR A C 1
ATOM 668 O O . THR A 1 80 ? 20.031 -5.277 -10.778 1.00 86.94 80 THR A O 1
ATOM 671 N N . ASN A 1 81 ? 22.214 -5.229 -11.311 1.00 85.69 81 ASN A N 1
ATOM 672 C CA . ASN A 1 81 ? 22.570 -4.280 -10.249 1.00 85.69 81 ASN A CA 1
ATOM 673 C C . ASN A 1 81 ? 21.749 -2.982 -10.331 1.00 85.69 81 ASN A C 1
ATOM 675 O O . ASN A 1 81 ? 21.347 -2.465 -9.295 1.00 85.69 81 ASN A O 1
ATOM 679 N N . GLU A 1 82 ? 21.460 -2.500 -11.541 1.00 86.00 82 GLU A N 1
ATOM 680 C CA . GLU A 1 82 ? 20.628 -1.312 -11.778 1.00 86.00 82 GLU A CA 1
ATOM 681 C C . GLU A 1 82 ? 19.202 -1.539 -11.264 1.00 86.00 82 GLU A C 1
ATOM 683 O O . GLU A 1 82 ? 18.746 -0.824 -10.380 1.00 86.00 82 GLU A O 1
ATOM 688 N N . THR A 1 83 ? 18.544 -2.628 -11.679 1.00 87.25 83 THR A N 1
ATOM 689 C CA . THR A 1 83 ? 17.179 -2.934 -11.207 1.00 87.25 83 THR A CA 1
ATOM 690 C C . THR A 1 83 ? 17.098 -3.149 -9.693 1.00 87.25 83 THR A C 1
ATOM 692 O O . THR A 1 83 ? 16.068 -2.877 -9.078 1.00 87.25 83 THR A O 1
ATOM 695 N N . MET A 1 84 ? 18.178 -3.631 -9.066 1.00 87.25 84 MET A N 1
ATOM 696 C CA . MET A 1 84 ? 18.261 -3.733 -7.609 1.00 87.25 84 MET A CA 1
ATOM 697 C C . MET A 1 84 ? 18.408 -2.362 -6.947 1.00 87.25 84 MET A C 1
ATOM 699 O O . MET A 1 84 ? 17.786 -2.128 -5.914 1.00 87.25 84 MET A O 1
ATOM 703 N N . GLN A 1 85 ? 19.216 -1.464 -7.514 1.00 89.69 85 GLN A N 1
ATOM 704 C CA . GLN A 1 85 ? 19.354 -0.092 -7.023 1.00 89.69 85 GLN A CA 1
ATOM 705 C C . GLN A 1 85 ? 18.030 0.667 -7.123 1.00 89.69 85 GLN A C 1
ATOM 707 O O . GLN A 1 85 ? 17.646 1.325 -6.158 1.00 89.69 85 GLN A O 1
ATOM 712 N N . ASP A 1 86 ? 17.301 0.496 -8.223 1.00 90.62 86 ASP A N 1
ATOM 713 C CA . ASP A 1 86 ? 15.996 1.123 -8.425 1.00 90.62 86 ASP A CA 1
ATOM 714 C C . ASP A 1 86 ? 14.962 0.614 -7.416 1.00 90.62 86 ASP A C 1
ATOM 716 O O . ASP A 1 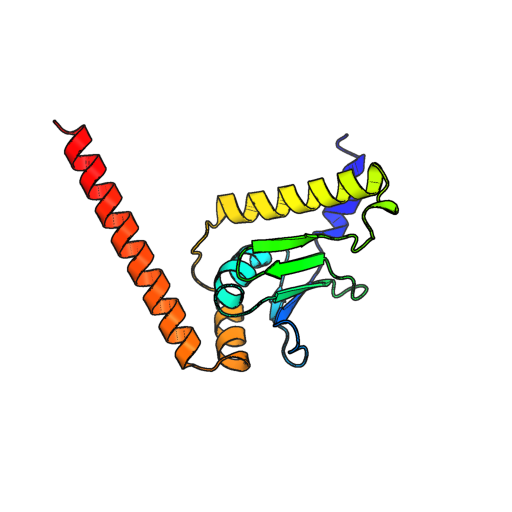86 ? 14.306 1.404 -6.737 1.00 90.62 86 ASP A O 1
ATOM 720 N N . ALA A 1 87 ? 14.866 -0.709 -7.246 1.00 90.50 87 ALA A N 1
ATOM 721 C CA . ALA A 1 87 ? 13.971 -1.313 -6.261 1.00 90.50 87 ALA A CA 1
ATOM 722 C C . ALA A 1 87 ? 14.306 -0.860 -4.830 1.00 90.50 87 ALA A C 1
ATOM 724 O O . ALA A 1 87 ? 13.403 -0.557 -4.051 1.00 90.50 87 ALA A O 1
ATOM 725 N N . ASN A 1 88 ? 15.595 -0.771 -4.486 1.00 90.75 88 ASN A N 1
ATOM 726 C CA . ASN A 1 88 ? 16.039 -0.280 -3.181 1.00 90.75 88 ASN A CA 1
ATOM 727 C C . ASN A 1 88 ? 15.698 1.200 -2.979 1.00 90.75 88 ASN A C 1
ATOM 729 O O . ASN A 1 88 ? 15.322 1.592 -1.878 1.00 90.75 88 ASN A O 1
ATOM 733 N N . TYR A 1 89 ? 15.809 2.022 -4.023 1.00 93.12 89 TYR A N 1
ATOM 734 C CA . TYR A 1 89 ? 15.410 3.423 -3.961 1.00 93.12 89 TYR A CA 1
ATOM 735 C C . TYR A 1 89 ? 13.910 3.551 -3.671 1.00 93.12 89 TYR A C 1
ATOM 737 O O . TYR A 1 89 ? 13.524 4.235 -2.727 1.00 93.12 89 TYR A O 1
ATOM 745 N N . ILE A 1 90 ? 13.070 2.823 -4.413 1.00 94.00 90 ILE A N 1
ATOM 746 C CA . ILE A 1 90 ? 11.618 2.801 -4.188 1.00 94.00 90 ILE A CA 1
ATOM 747 C C . ILE A 1 90 ? 11.297 2.301 -2.775 1.00 94.00 90 ILE A C 1
ATOM 749 O O . ILE A 1 90 ? 10.488 2.909 -2.076 1.00 94.00 90 ILE A O 1
ATOM 753 N N . ALA A 1 91 ? 11.949 1.224 -2.329 1.00 93.38 91 ALA A N 1
ATOM 754 C CA . ALA A 1 91 ? 11.777 0.694 -0.981 1.00 93.38 91 ALA A CA 1
ATOM 755 C C . ALA A 1 91 ? 12.106 1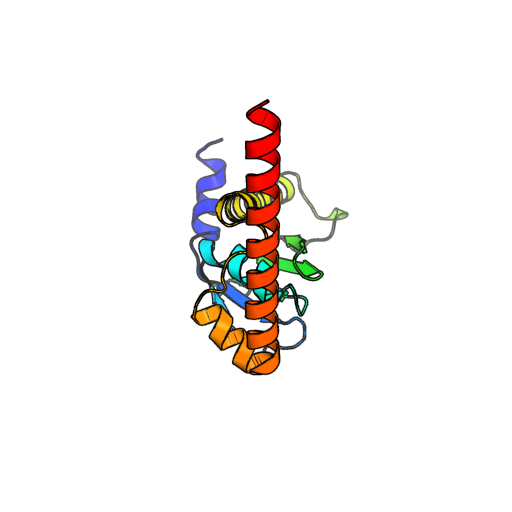.743 0.090 1.00 93.38 91 ALA A C 1
ATOM 757 O O . ALA A 1 91 ? 11.333 1.913 1.027 1.00 93.38 91 ALA A O 1
ATOM 758 N N . ASN A 1 92 ? 13.204 2.484 -0.073 1.00 94.25 92 ASN A N 1
ATOM 759 C CA . ASN A 1 92 ? 13.586 3.548 0.851 1.00 94.25 92 ASN A CA 1
ATOM 760 C C . ASN A 1 92 ? 12.552 4.679 0.892 1.00 94.25 92 ASN A C 1
ATOM 762 O O . ASN A 1 92 ? 12.209 5.133 1.979 1.00 94.25 92 ASN A O 1
ATOM 766 N N . GLU A 1 93 ? 12.020 5.110 -0.254 1.00 95.06 93 GLU A N 1
ATOM 767 C CA . GLU A 1 93 ? 10.962 6.129 -0.283 1.00 95.06 93 GLU A CA 1
ATOM 768 C C . GLU A 1 93 ? 9.686 5.649 0.422 1.00 95.06 93 GLU A C 1
ATOM 770 O O . GLU A 1 93 ? 9.090 6.390 1.198 1.00 95.06 93 GLU A O 1
ATOM 775 N N . LEU A 1 94 ? 9.297 4.386 0.235 1.00 94.88 94 LEU A N 1
ATOM 776 C CA . LEU A 1 94 ? 8.147 3.800 0.930 1.00 94.88 94 LEU A CA 1
ATOM 777 C C . LEU A 1 94 ? 8.393 3.643 2.440 1.00 94.88 94 LEU A C 1
ATOM 779 O O . LEU A 1 94 ? 7.475 3.854 3.234 1.00 94.88 94 LEU A O 1
ATOM 783 N N . CYS A 1 95 ? 9.619 3.304 2.848 1.00 94.06 95 CYS A N 1
ATOM 784 C CA . CYS A 1 95 ? 10.009 3.243 4.256 1.00 94.06 95 CYS A CA 1
ATOM 785 C C . CYS A 1 95 ? 9.904 4.614 4.927 1.00 94.06 95 CYS A C 1
ATOM 787 O O . CYS A 1 95 ? 9.332 4.690 6.010 1.00 94.06 95 CYS A O 1
ATOM 789 N N . LYS A 1 96 ? 10.355 5.691 4.270 1.00 95.31 96 LYS A N 1
ATOM 790 C CA . LYS A 1 96 ? 10.223 7.060 4.799 1.00 95.31 96 LYS A CA 1
ATOM 791 C C . LYS A 1 96 ? 8.769 7.422 5.087 1.00 95.31 96 LYS A C 1
ATOM 793 O O . LYS A 1 96 ? 8.472 7.926 6.161 1.00 95.31 96 LYS A O 1
ATOM 798 N N . LEU A 1 97 ? 7.842 7.083 4.187 1.00 95.12 97 LEU A N 1
ATOM 799 C CA . LEU A 1 97 ? 6.410 7.317 4.425 1.00 95.12 97 LEU A CA 1
ATOM 800 C C . LEU A 1 97 ? 5.904 6.584 5.673 1.00 95.12 97 LEU A C 1
ATOM 802 O O . LEU A 1 97 ? 5.097 7.118 6.427 1.00 95.12 97 LEU A O 1
ATOM 806 N N . ARG A 1 98 ? 6.375 5.352 5.898 1.00 94.00 98 ARG A N 1
ATOM 807 C CA . ARG A 1 98 ? 6.016 4.554 7.077 1.00 94.00 98 ARG A CA 1
ATOM 808 C C . ARG A 1 98 ? 6.639 5.107 8.358 1.00 94.00 98 ARG A C 1
ATOM 810 O O . ARG A 1 98 ? 6.007 5.020 9.402 1.00 94.00 98 ARG A O 1
ATOM 817 N N . GLU A 1 99 ? 7.842 5.669 8.290 1.00 94.44 99 GLU A N 1
ATOM 818 C CA . GLU A 1 99 ? 8.488 6.361 9.413 1.00 94.44 99 GLU A CA 1
ATOM 819 C C . GLU A 1 99 ? 7.770 7.675 9.759 1.00 94.44 99 GLU A C 1
ATOM 821 O O . GLU A 1 99 ? 7.618 7.996 10.934 1.00 94.44 99 GLU A O 1
ATOM 826 N N . GLU A 1 100 ? 7.288 8.406 8.751 1.00 93.88 100 GLU A N 1
ATOM 827 C CA . GLU A 1 100 ? 6.565 9.672 8.921 1.00 93.88 100 GLU A CA 1
ATOM 828 C C . GLU A 1 100 ? 5.125 9.481 9.426 1.00 93.88 100 GLU A C 1
ATOM 830 O O . GLU A 1 100 ? 4.673 10.218 10.301 1.00 93.88 100 GLU A O 1
ATOM 835 N N . GLU A 1 101 ? 4.385 8.512 8.877 1.00 93.06 101 GLU A N 1
ATOM 836 C CA . GLU A 1 101 ? 2.969 8.282 9.207 1.00 93.06 101 GLU A CA 1
ATOM 837 C C . GLU A 1 101 ? 2.747 7.215 10.294 1.00 93.06 101 GLU A C 1
ATOM 839 O O . GLU A 1 101 ? 1.672 7.152 10.896 1.00 93.06 101 GLU A O 1
ATOM 844 N N . GLY A 1 102 ? 3.730 6.343 10.521 1.00 93.31 102 GLY A N 1
ATOM 845 C CA . GLY A 1 102 ? 3.639 5.207 11.433 1.00 93.31 102 GLY A CA 1
ATOM 846 C C . GLY A 1 102 ? 2.897 3.984 10.873 1.00 93.31 102 GLY A C 1
ATOM 847 O O . GLY A 1 102 ? 2.496 3.907 9.705 1.00 93.31 102 GLY A O 1
ATOM 848 N N . TYR A 1 103 ? 2.716 2.986 11.745 1.00 93.44 103 TYR A N 1
ATOM 849 C CA . TYR A 1 103 ? 2.034 1.717 11.438 1.00 93.44 103 TYR A CA 1
ATOM 850 C C . TYR A 1 103 ? 0.509 1.792 11.546 1.00 93.44 103 TYR A C 1
ATOM 852 O O . TYR A 1 103 ? -0.203 0.956 10.988 1.00 93.44 103 TYR A O 1
ATOM 860 N N . PHE A 1 104 ? 0.002 2.797 12.254 1.00 95.94 104 PHE A N 1
ATOM 861 C CA . PHE A 1 104 ? -1.414 2.933 12.577 1.00 95.94 104 PHE A CA 1
ATOM 862 C C . PHE A 1 104 ? -1.943 4.328 12.216 1.00 95.94 104 PHE A C 1
ATOM 864 O O . PHE A 1 104 ? -2.484 5.010 13.085 1.00 95.94 104 PHE A O 1
ATOM 871 N N . PRO A 1 105 ? -1.773 4.805 10.967 1.00 96.44 105 PRO A N 1
ATOM 872 C CA . PRO A 1 105 ? -2.289 6.107 10.571 1.00 96.44 105 PRO A CA 1
ATOM 873 C C . PRO A 1 105 ? -3.814 6.074 10.445 1.00 96.44 105 PRO A C 1
ATOM 875 O O . PRO A 1 105 ? -4.390 5.094 9.956 1.00 96.44 105 PRO A O 1
ATOM 878 N N . ASP A 1 106 ? -4.463 7.181 10.803 1.00 96.44 106 ASP A N 1
ATOM 879 C CA . ASP A 1 106 ? -5.903 7.334 10.606 1.00 96.44 106 ASP A CA 1
ATOM 880 C C . ASP A 1 106 ? -6.231 7.243 9.107 1.00 96.44 106 ASP A C 1
ATOM 882 O O . ASP A 1 106 ? -5.600 7.924 8.290 1.00 96.44 106 ASP A O 1
ATOM 886 N N . PRO A 1 107 ? -7.207 6.421 8.693 1.00 97.56 107 PRO A N 1
ATOM 887 C CA . PRO A 1 107 ? -7.501 6.228 7.281 1.00 97.56 107 PRO A CA 1
ATOM 888 C C . PRO A 1 107 ? -7.994 7.530 6.649 1.00 97.56 107 PRO A C 1
ATOM 890 O O . PRO A 1 107 ? -8.956 8.158 7.108 1.00 97.56 107 PRO A O 1
ATOM 893 N N . LEU A 1 108 ? -7.386 7.894 5.521 1.00 98.31 108 LEU A N 1
ATOM 894 C CA . LEU A 1 108 ? -7.822 9.039 4.727 1.00 98.31 108 LEU A CA 1
ATOM 895 C C . LEU A 1 108 ? -9.295 8.875 4.303 1.00 98.31 108 LEU A C 1
ATOM 897 O O . LEU A 1 108 ? -9.744 7.752 4.049 1.00 98.31 108 LEU A O 1
ATOM 901 N N . PRO A 1 109 ? -10.057 9.966 4.087 1.00 98.38 109 PRO A N 1
ATOM 902 C CA . PRO A 1 109 ? -11.467 9.875 3.692 1.00 98.38 109 PRO A CA 1
ATOM 903 C C . PRO A 1 109 ? -11.713 9.009 2.448 1.00 98.38 109 PRO A C 1
ATOM 905 O O . PRO A 1 109 ? -12.708 8.290 2.362 1.00 98.38 109 PRO A O 1
ATOM 908 N N . LYS A 1 110 ? -10.794 9.045 1.477 1.00 98.19 110 LYS A N 1
ATOM 909 C CA . LYS A 1 110 ? -10.861 8.200 0.276 1.00 98.19 110 LYS A CA 1
ATOM 910 C C . LYS A 1 110 ? -10.599 6.718 0.564 1.00 98.19 110 LYS A C 1
ATOM 912 O O . LYS A 1 110 ? -11.242 5.879 -0.058 1.00 98.19 110 LYS A O 1
ATOM 917 N N . VAL A 1 111 ? -9.730 6.414 1.528 1.00 98.56 111 VAL A N 1
ATOM 918 C CA . VAL A 1 111 ? -9.429 5.049 1.976 1.00 98.56 111 VAL A CA 1
ATOM 919 C C . VAL A 1 111 ? -10.614 4.494 2.765 1.00 98.56 111 VAL A C 1
ATOM 921 O O . VAL A 1 111 ? -11.088 3.412 2.439 1.00 98.56 111 VAL A O 1
ATOM 924 N N . LYS A 1 112 ? -11.213 5.274 3.681 1.00 98.19 112 LYS A N 1
ATOM 925 C CA . LYS A 1 112 ? -12.466 4.888 4.364 1.00 98.19 112 LYS A CA 1
ATOM 926 C C . LYS A 1 112 ? -13.594 4.577 3.378 1.00 98.19 112 LYS A C 1
ATOM 928 O O . LYS A 1 112 ? -14.284 3.569 3.521 1.00 98.19 112 LYS A O 1
ATOM 933 N N . ARG A 1 113 ? -13.793 5.428 2.359 1.00 98.31 113 ARG A N 1
ATOM 934 C CA . ARG A 1 113 ? -14.804 5.184 1.311 1.00 98.31 113 ARG A CA 1
ATOM 935 C C . ARG A 1 113 ? -14.529 3.896 0.544 1.00 98.31 113 ARG A C 1
ATOM 937 O O . ARG A 1 113 ? -15.464 3.135 0.318 1.00 98.31 113 ARG A O 1
ATOM 944 N N . PHE A 1 114 ? -13.273 3.656 0.181 1.00 98.50 114 PHE A N 1
ATOM 945 C CA . PHE A 1 114 ? -12.862 2.429 -0.489 1.00 98.50 114 PHE A CA 1
ATOM 946 C C . PHE A 1 114 ? -13.134 1.192 0.378 1.00 98.50 114 PHE A C 1
ATOM 948 O O . PHE A 1 114 ? -13.820 0.278 -0.066 1.00 98.50 114 PHE A O 1
ATOM 955 N N . MET A 1 115 ? -12.697 1.194 1.642 1.00 98.38 115 MET A N 1
ATOM 956 C CA . MET A 1 115 ? -12.943 0.091 2.580 1.00 98.38 115 MET A CA 1
ATOM 957 C C . MET A 1 115 ? -14.436 -0.204 2.728 1.00 98.38 115 MET A C 1
ATOM 959 O O . MET A 1 115 ? -14.843 -1.358 2.662 1.00 98.38 115 MET A O 1
ATOM 963 N N . LYS A 1 116 ? -15.273 0.836 2.839 1.00 98.06 116 LYS A N 1
ATOM 964 C CA . LYS A 1 116 ? -16.731 0.677 2.895 1.00 98.06 116 LYS A CA 1
ATOM 965 C C . LYS A 1 116 ? -17.300 0.002 1.646 1.00 98.06 116 LYS A C 1
ATOM 967 O O . LYS A 1 116 ? -18.232 -0.785 1.766 1.00 98.06 116 LYS A O 1
ATOM 972 N N . GLN A 1 117 ? -16.791 0.340 0.463 1.00 97.25 117 GLN A N 1
ATOM 973 C CA . GLN A 1 117 ? -17.257 -0.236 -0.801 1.00 97.25 117 GLN A CA 1
ATOM 974 C C . GLN A 1 117 ? -16.828 -1.695 -0.963 1.00 97.25 117 GLN A C 1
ATOM 976 O O . GLN A 1 117 ? -17.618 -2.500 -1.441 1.00 97.25 117 GLN A O 1
ATOM 981 N N . VAL A 1 118 ? -15.599 -2.024 -0.565 1.00 97.19 118 VAL A N 1
ATOM 982 C CA . VAL A 1 118 ? -15.012 -3.351 -0.792 1.00 97.19 118 VAL A CA 1
ATOM 983 C C . VAL A 1 118 ? -15.378 -4.346 0.307 1.00 97.19 118 VAL A C 1
ATOM 985 O O . VAL A 1 118 ? -15.692 -5.494 0.011 1.00 97.19 118 VAL A O 1
ATOM 988 N N . PHE A 1 119 ? -15.358 -3.913 1.567 1.00 96.88 119 PHE A N 1
ATOM 989 C CA . PHE A 1 119 ? -15.540 -4.784 2.732 1.00 96.88 119 PHE A CA 1
ATOM 990 C C . PHE A 1 119 ? -16.849 -4.541 3.492 1.00 96.88 119 PHE A C 1
ATOM 992 O O . PHE A 1 119 ? -17.232 -5.347 4.334 1.00 96.88 119 PHE A O 1
ATOM 999 N N . GLY A 1 120 ? -17.541 -3.434 3.217 1.00 97.56 120 GLY A N 1
ATOM 1000 C CA . GLY A 1 120 ? -18.742 -3.034 3.945 1.00 97.56 120 GLY A CA 1
ATOM 1001 C C . GLY A 1 120 ? -18.466 -2.121 5.144 1.00 97.56 120 GLY A C 1
ATOM 1002 O O . GLY A 1 120 ? -17.329 -1.830 5.515 1.00 97.56 120 GLY A O 1
ATOM 1003 N N . GLN A 1 121 ? -19.547 -1.615 5.745 1.00 97.88 121 GLN A N 1
ATOM 1004 C CA . GLN A 1 121 ? -19.479 -0.646 6.847 1.00 97.88 121 GLN A CA 1
ATOM 1005 C C . GLN A 1 121 ? -18.886 -1.245 8.132 1.00 97.88 121 GLN A C 1
ATOM 1007 O O . GLN A 1 121 ? -18.245 -0.518 8.886 1.00 97.88 121 GLN A O 1
ATOM 1012 N N . GLU A 1 122 ? -19.086 -2.541 8.376 1.00 98.00 122 GLU A N 1
ATOM 1013 C CA . GLU A 1 122 ? -18.617 -3.229 9.587 1.00 98.00 122 GLU A CA 1
ATOM 1014 C C . GLU A 1 122 ? -17.093 -3.169 9.718 1.00 98.00 122 GLU A C 1
ATOM 1016 O O . GLU A 1 122 ? -16.586 -2.784 10.766 1.00 98.00 122 GLU A O 1
ATOM 1021 N N . VAL A 1 123 ? -16.359 -3.428 8.630 1.00 97.69 123 VAL A N 1
ATOM 1022 C CA . VAL A 1 123 ? -14.888 -3.361 8.622 1.00 97.69 123 VAL A CA 1
ATOM 1023 C C . VAL A 1 123 ? -14.376 -1.942 8.869 1.00 97.69 123 VAL A C 1
ATOM 1025 O O . VAL A 1 123 ? -13.354 -1.760 9.523 1.00 97.69 123 VAL A O 1
ATOM 1028 N N . VAL A 1 124 ? -15.095 -0.911 8.412 1.00 97.94 124 VAL A N 1
ATOM 1029 C CA . VAL A 1 124 ? -14.725 0.484 8.710 1.00 97.94 124 VAL A CA 1
ATOM 1030 C C . VAL A 1 124 ? -14.853 0.782 10.203 1.00 97.94 124 VAL A C 1
ATOM 1032 O O . VAL A 1 124 ? -13.967 1.418 10.766 1.00 97.94 124 VAL A O 1
ATOM 1035 N N . VAL A 1 125 ? -15.923 0.304 10.847 1.00 97.88 125 VAL A N 1
ATOM 1036 C CA . VAL A 1 125 ? -16.118 0.470 12.298 1.00 97.88 125 VAL A CA 1
ATOM 1037 C C . VAL A 1 125 ? -15.041 -0.287 13.071 1.00 97.88 125 VAL A C 1
ATOM 1039 O O . VAL A 1 125 ? -14.398 0.305 13.929 1.00 97.88 125 VAL A O 1
ATOM 1042 N N . GLN A 1 126 ? -14.773 -1.543 12.705 1.00 97.81 126 GLN A N 1
ATOM 1043 C CA . GLN A 1 126 ? -13.711 -2.347 13.321 1.00 97.81 126 GLN A CA 1
ATOM 1044 C C . GLN A 1 126 ? -12.336 -1.680 13.204 1.00 97.81 126 GLN A C 1
ATOM 1046 O O . GLN A 1 126 ? -11.544 -1.729 14.140 1.00 97.81 126 GLN A O 1
ATOM 1051 N N . ASN A 1 127 ? -12.043 -1.047 12.066 1.00 97.38 127 ASN A N 1
ATOM 1052 C CA . ASN A 1 127 ? -10.788 -0.329 11.868 1.00 97.38 127 ASN A CA 1
ATOM 1053 C C . ASN A 1 127 ? -10.679 0.904 12.765 1.00 97.38 127 ASN A C 1
ATOM 1055 O O . ASN A 1 127 ? -9.635 1.134 13.367 1.00 97.38 127 ASN A O 1
ATOM 1059 N N . ASP A 1 128 ? -11.752 1.691 12.851 1.00 97.31 128 ASP A N 1
ATOM 1060 C CA . ASP A 1 128 ? -11.794 2.879 13.703 1.00 97.31 128 ASP A CA 1
ATOM 1061 C C . ASP A 1 128 ? -11.679 2.500 15.195 1.00 97.31 128 ASP A C 1
ATOM 1063 O O . ASP A 1 128 ? -10.968 3.170 15.943 1.00 97.31 128 ASP A O 1
ATOM 1067 N N . GLU A 1 129 ? -12.312 1.403 15.624 1.00 97.31 129 GLU A N 1
ATOM 1068 C CA . GLU A 1 129 ? -12.189 0.863 16.987 1.00 97.31 129 GLU A CA 1
ATOM 1069 C C . GLU A 1 129 ? -10.775 0.355 17.283 1.00 97.31 129 GLU A C 1
ATOM 1071 O O . GLU A 1 129 ? -10.207 0.709 18.314 1.00 97.31 129 GLU A O 1
ATOM 1076 N N . PHE A 1 130 ? -10.174 -0.406 16.363 1.00 96.62 130 PHE A N 1
ATOM 1077 C CA . PHE A 1 130 ? -8.795 -0.877 16.494 1.00 96.62 130 PHE A CA 1
ATOM 1078 C C . PHE A 1 130 ? -7.816 0.288 16.686 1.00 96.62 130 PHE A C 1
ATOM 1080 O O . PHE A 1 130 ? -7.005 0.271 17.608 1.00 96.62 130 PHE A O 1
ATOM 1087 N N . LEU A 1 131 ? -7.911 1.322 15.843 1.00 95.75 131 LEU A N 1
ATOM 1088 C CA . LEU A 1 131 ? -7.033 2.490 15.937 1.00 95.75 131 LEU A CA 1
ATOM 1089 C C . LEU A 1 131 ? -7.241 3.254 17.243 1.00 95.75 131 LEU A C 1
ATOM 1091 O O . LEU A 1 131 ? -6.273 3.734 17.828 1.00 95.75 131 LEU A O 1
ATOM 1095 N N . LYS A 1 132 ? -8.483 3.340 17.727 1.00 95.25 132 LYS A N 1
ATOM 1096 C CA . LYS A 1 132 ? -8.773 3.940 19.027 1.00 95.25 132 LYS A CA 1
ATOM 1097 C C . LYS A 1 132 ? -8.081 3.176 20.163 1.00 95.25 132 LYS A C 1
ATOM 1099 O O . LYS A 1 132 ? -7.450 3.820 20.992 1.00 95.25 132 LYS A O 1
ATOM 1104 N N . CYS A 1 133 ? -8.156 1.844 20.173 1.00 94.62 133 CYS A N 1
ATOM 1105 C CA . CYS A 1 133 ? -7.487 1.024 21.188 1.00 94.62 133 CYS A CA 1
ATOM 1106 C C . CYS A 1 133 ? -5.966 1.211 21.167 1.00 94.62 133 CYS A C 1
ATOM 1108 O O . CYS A 1 133 ? -5.377 1.449 22.213 1.00 94.62 133 CYS A O 1
ATOM 1110 N N . VAL A 1 134 ? -5.344 1.204 19.983 1.00 92.31 134 VAL A N 1
ATOM 1111 C CA . VAL A 1 134 ? -3.896 1.443 19.847 1.00 92.31 134 VAL A CA 1
ATOM 1112 C C . VAL A 1 134 ? -3.490 2.793 20.447 1.00 92.31 134 VAL A C 1
ATOM 1114 O O . VAL A 1 134 ? -2.503 2.878 21.166 1.00 92.31 134 VAL A O 1
ATOM 1117 N N . ARG A 1 135 ? -4.265 3.854 20.194 1.00 90.94 135 ARG A N 1
ATOM 1118 C CA . ARG A 1 135 ? -3.981 5.190 20.748 1.00 90.94 135 ARG A CA 1
ATOM 1119 C C . ARG A 1 135 ? -4.119 5.239 22.266 1.00 90.94 135 ARG A C 1
ATOM 1121 O O . ARG A 1 135 ? -3.384 5.973 22.914 1.00 90.94 135 ARG A O 1
ATOM 1128 N N . GLU A 1 136 ? -5.090 4.518 22.820 1.00 90.19 136 GLU A N 1
ATOM 1129 C CA . GLU A 1 136 ?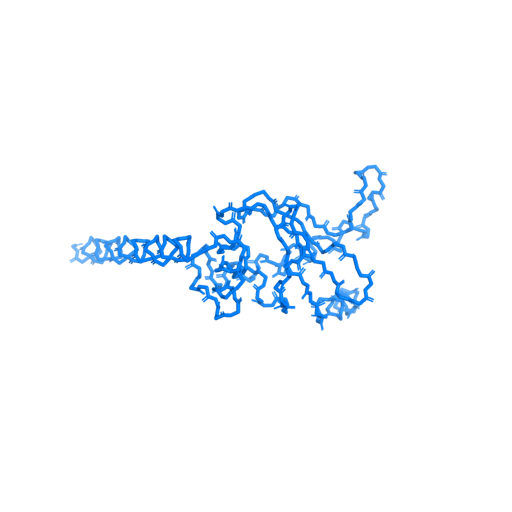 -5.274 4.423 24.270 1.00 90.19 136 GLU A CA 1
ATOM 1130 C C . GLU A 1 136 ? -4.084 3.695 24.920 1.00 90.19 136 GLU A C 1
ATOM 1132 O O . GLU A 1 136 ? -3.553 4.192 25.910 1.00 90.19 136 GLU A O 1
ATOM 1137 N N . GLU A 1 137 ? -3.599 2.607 24.313 1.00 87.06 137 GLU A N 1
ATOM 1138 C CA . GLU A 1 137 ? -2.408 1.872 24.768 1.00 87.06 137 GLU A CA 1
ATOM 1139 C C . GLU A 1 137 ? -1.128 2.729 24.699 1.00 87.06 137 GLU A C 1
ATOM 1141 O O . GLU A 1 137 ? -0.402 2.820 25.689 1.00 87.06 137 GLU A O 1
ATOM 1146 N N . GLU A 1 138 ? -0.885 3.432 23.584 1.00 85.56 138 GLU A N 1
ATOM 1147 C CA . GLU A 1 138 ? 0.272 4.337 23.419 1.00 85.56 138 GLU A CA 1
ATOM 1148 C C . GLU A 1 138 ? 0.297 5.436 24.506 1.00 85.56 138 GLU A C 1
ATOM 1150 O O . GLU A 1 138 ? 1.341 5.737 25.087 1.00 85.56 138 GLU A O 1
ATOM 1155 N N . LEU A 1 139 ? -0.867 6.008 24.841 1.00 80.00 139 LEU A N 1
ATOM 1156 C CA . LEU A 1 139 ? -0.986 7.028 25.891 1.00 80.00 139 LEU A CA 1
ATOM 1157 C C . LEU A 1 139 ? -0.738 6.470 27.300 1.00 80.00 139 LEU A C 1
ATOM 1159 O O . LEU A 1 139 ? -0.192 7.176 28.154 1.00 80.00 139 LEU A O 1
ATOM 1163 N N . GLU A 1 140 ? -1.170 5.238 27.575 1.00 81.25 140 GLU A N 1
ATOM 1164 C CA . GLU A 1 140 ? -0.927 4.577 28.860 1.00 81.25 140 GLU A CA 1
ATOM 1165 C C . GLU A 1 140 ? 0.562 4.276 29.073 1.00 81.25 140 GLU A C 1
ATOM 1167 O O . GLU A 1 140 ? 1.084 4.540 30.164 1.00 81.25 140 GLU A O 1
ATOM 1172 N N . GLU A 1 141 ? 1.260 3.804 28.037 1.00 77.25 141 GLU A N 1
ATOM 1173 C CA . GLU A 1 141 ? 2.707 3.559 28.075 1.00 77.25 141 GLU A CA 1
ATOM 1174 C C . GLU A 1 141 ? 3.498 4.850 28.337 1.00 77.25 141 GLU A C 1
ATOM 1176 O O . GLU A 1 141 ? 4.334 4.892 29.247 1.00 77.25 141 GLU A O 1
ATOM 1181 N N . ASP A 1 142 ? 3.180 5.937 27.630 1.00 75.31 142 ASP A N 1
ATOM 1182 C CA . ASP A 1 142 ? 3.838 7.237 27.809 1.00 75.31 142 ASP A CA 1
ATOM 1183 C C . ASP A 1 142 ? 3.643 7.803 29.227 1.00 75.31 142 ASP A C 1
ATOM 1185 O O . ASP A 1 142 ? 4.579 8.330 29.843 1.00 75.31 142 ASP A O 1
ATOM 1189 N N . MET A 1 143 ? 2.434 7.670 29.789 1.00 72.44 143 MET A N 1
ATOM 1190 C CA . MET A 1 143 ? 2.155 8.083 31.169 1.00 72.44 143 MET A CA 1
ATOM 1191 C C . MET A 1 143 ? 2.944 7.264 32.193 1.00 72.44 143 MET A C 1
ATOM 1193 O O . MET A 1 143 ? 3.361 7.812 33.219 1.00 72.44 143 MET A O 1
ATOM 1197 N N . GLN A 1 144 ? 3.142 5.969 31.944 1.00 69.50 144 GLN A N 1
ATOM 1198 C CA . GLN A 1 144 ? 3.909 5.101 32.831 1.00 69.50 144 GLN A CA 1
ATOM 1199 C C . GLN A 1 144 ? 5.407 5.441 32.784 1.00 69.50 144 GLN A C 1
ATOM 1201 O O . GLN A 1 144 ? 6.018 5.626 33.837 1.00 69.50 144 GLN A O 1
ATOM 1206 N N . ILE A 1 145 ? 5.973 5.653 31.591 1.00 73.62 145 ILE A N 1
ATOM 1207 C CA . ILE A 1 145 ? 7.370 6.086 31.417 1.00 73.62 145 ILE A CA 1
ATOM 1208 C C . ILE A 1 145 ? 7.609 7.449 32.086 1.00 73.62 145 ILE A C 1
ATOM 1210 O O . ILE A 1 145 ? 8.602 7.637 32.790 1.00 73.62 145 ILE A O 1
ATOM 1214 N N . GLY A 1 146 ? 6.685 8.401 31.919 1.00 68.69 146 GLY A N 1
ATOM 1215 C CA . GLY A 1 146 ? 6.780 9.721 32.546 1.00 68.69 146 GLY A CA 1
ATOM 1216 C C . GLY A 1 146 ? 6.769 9.676 34.079 1.00 68.69 146 GLY A C 1
ATOM 1217 O O . GLY A 1 146 ? 7.435 10.490 34.719 1.00 68.69 146 GLY A O 1
ATOM 1218 N N . ARG A 1 147 ? 6.058 8.709 34.677 1.00 66.69 147 ARG A N 1
ATOM 1219 C CA . ARG A 1 147 ? 6.081 8.473 36.129 1.00 66.69 147 ARG A CA 1
ATOM 1220 C C . ARG A 1 147 ? 7.406 7.869 36.579 1.00 66.69 147 ARG A C 1
ATOM 1222 O O . ARG A 1 147 ? 7.972 8.359 37.553 1.00 66.69 147 ARG A O 1
ATOM 1229 N N . ASP A 1 148 ? 7.927 6.885 35.856 1.00 66.62 148 ASP A N 1
ATOM 1230 C CA . ASP A 1 148 ? 9.163 6.188 36.228 1.00 66.62 148 ASP A CA 1
ATOM 1231 C C . ASP A 1 148 ? 10.416 7.077 36.092 1.00 66.62 148 ASP A C 1
ATOM 1233 O O . ASP A 1 148 ? 11.364 6.928 36.859 1.00 66.62 148 ASP A O 1
ATOM 1237 N N . LEU A 1 149 ? 10.409 8.060 35.182 1.00 66.62 149 LEU A N 1
ATOM 1238 C CA . LEU A 1 149 ? 11.480 9.063 35.039 1.00 66.62 149 LEU A CA 1
ATOM 1239 C C . LEU A 1 149 ? 11.413 10.208 36.066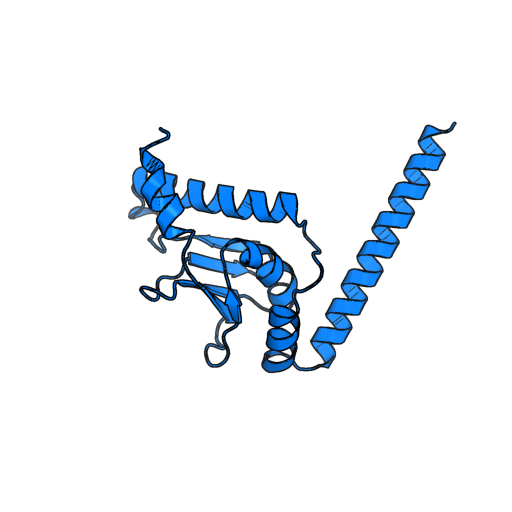 1.00 66.62 149 LEU A C 1
ATOM 1241 O O . LEU A 1 149 ? 12.325 11.034 36.124 1.00 66.62 149 LEU A O 1
ATOM 1245 N N . SER A 1 150 ? 10.331 10.290 36.843 1.00 62.62 150 SER A N 1
ATOM 1246 C CA . SER A 1 150 ? 10.109 11.340 37.849 1.00 62.62 150 SER A CA 1
ATOM 1247 C C . SER A 1 150 ? 10.472 10.923 39.284 1.00 62.62 150 SER A C 1
ATOM 1249 O O . SER A 1 150 ? 10.190 11.676 40.220 1.00 62.62 150 SER A O 1
ATOM 1251 N N . VAL A 1 151 ? 11.107 9.752 39.450 1.00 50.97 151 VAL A N 1
ATOM 1252 C CA . VAL A 1 151 ? 11.573 9.176 40.729 1.00 50.97 151 VAL A CA 1
ATOM 1253 C C . VAL A 1 151 ? 13.089 9.270 40.868 1.00 50.97 151 VAL A C 1
ATOM 1255 O O . VAL A 1 151 ? 13.802 8.910 39.907 1.00 50.97 151 VAL A O 1
#